Protein AF-A0A1S2PE31-F1 (afdb_monomer_lite)

Organism: NCBI:txid1678012

Secondary structure (DSSP, 8-state):
---B-SSB-SSTT--SEEEEEEETTT--EEEEEBSSTTSBB-HHHHHHHHTTS-EEEEEEPB-STT----PBP---SSPPSSGGG--BPEESSS-EEEETTEEEE-----TTB-B--SS-TTSPPTTS--------------------------S----GGG--------------

Radius of gyration: 18.71 Å; chains: 1; bounding box: 40×63×48 Å

Sequence (176 aa):
MTAHSTTRALFASYNGPLYQIQRASDHSYRDIGVLGAGVYAGAASRVSFRAGTPCTVTKPYDQTAGHNDLPISWGGYWNGPGPGGSDVGADAMPLPVTAAGHQVFGIKVTPPRGYRLDHASGVATSTGARPVGSAGAPAAARGSRRTWRTATRSGRATDPVTAESPTPSMTLRGSA

Foldseek 3Di:
DFDADQWWDPDQQQFDFQFKKAFPPPRDIDTWTAPGGGTTTDPVVVVVVNVPTWIFTAWGFTSDPQGQIWGFAQAFPQFDPDPNSTAGGFTFPPDFDADPNDTTTGTDADPSTDTDDQDGPPDDDPPDPDDDDDDDDPRPDPDDDDDPGDDPDDDDDDHRVDPDDPDDDDDDDDDD

InterPro domains:
  IPR013320 Concanavalin A-like lectin/glucanase domain superfamily [SSF49899] (2-129)
  IPR015289 Alpha-L-arabinofuranosidase B, catalytic [PF09206] (2-129)
  IPR038964 Alpha-L-arabinofuranosidase B [PTHR39447] (2-126)

Structure (mmCIF, N/CA/C/O backbone):
data_AF-A0A1S2PE31-F1
#
_entry.id   AF-A0A1S2PE31-F1
#
loop_
_atom_site.group_PDB
_atom_site.id
_atom_site.type_symbol
_atom_site.label_atom_id
_atom_site.label_alt_id
_atom_site.label_comp_id
_atom_site.label_asym_id
_atom_site.label_entity_id
_atom_site.label_seq_id
_atom_site.pdbx_PDB_ins_code
_atom_site.Cartn_x
_atom_site.Cartn_y
_atom_site.Cartn_z
_atom_site.occupancy
_atom_site.B_iso_or_equiv
_atom_site.auth_seq_id
_atom_site.auth_comp_id
_atom_site.auth_asym_id
_atom_site.auth_atom_id
_atom_site.pdbx_PDB_model_num
ATOM 1 N N . MET A 1 1 ? 12.977 -0.500 -14.178 1.00 73.69 1 MET A N 1
ATOM 2 C CA . MET A 1 1 ? 11.520 -0.513 -14.451 1.00 73.69 1 MET A CA 1
ATOM 3 C C . MET A 1 1 ? 10.831 -0.700 -13.113 1.00 73.69 1 MET A C 1
ATOM 5 O O . MET A 1 1 ? 11.441 -1.307 -12.248 1.00 73.69 1 MET A O 1
ATOM 9 N N . THR A 1 2 ? 9.627 -0.168 -12.925 1.00 87.38 2 THR A N 1
ATOM 10 C CA . THR A 1 2 ? 8.842 -0.405 -11.706 1.00 87.38 2 THR A CA 1
ATOM 11 C C . THR A 1 2 ? 7.362 -0.555 -12.058 1.00 87.38 2 THR A C 1
ATOM 13 O O . THR A 1 2 ? 6.908 0.049 -13.037 1.00 87.38 2 THR A O 1
ATOM 16 N N . ALA A 1 3 ? 6.629 -1.370 -11.301 1.00 90.19 3 ALA A N 1
ATOM 17 C CA . ALA A 1 3 ? 5.213 -1.644 -11.500 1.00 90.19 3 ALA A CA 1
ATOM 18 C C . ALA A 1 3 ? 4.465 -1.662 -10.157 1.00 90.19 3 ALA A C 1
ATOM 20 O O . ALA A 1 3 ? 4.536 -2.631 -9.407 1.00 90.19 3 ALA A O 1
ATOM 21 N N . HIS A 1 4 ? 3.684 -0.614 -9.887 1.00 91.56 4 HIS A N 1
ATOM 22 C CA . HIS A 1 4 ? 2.920 -0.467 -8.645 1.00 91.56 4 HIS A CA 1
ATOM 23 C C . HIS A 1 4 ? 1.418 -0.423 -8.905 1.00 91.56 4 HIS A C 1
ATOM 25 O O . HIS A 1 4 ? 0.944 0.289 -9.790 1.00 91.56 4 HIS A O 1
ATOM 31 N N . SER A 1 5 ? 0.651 -1.140 -8.091 1.00 90.75 5 SER A N 1
ATOM 32 C CA . SER A 1 5 ? -0.809 -1.125 -8.133 1.00 90.75 5 SER A CA 1
ATOM 33 C C . SER A 1 5 ? -1.361 -1.621 -6.805 1.00 90.75 5 SER A C 1
ATOM 35 O O . SER A 1 5 ? -0.849 -2.581 -6.245 1.00 90.75 5 SER A O 1
ATOM 37 N N . THR A 1 6 ? -2.418 -0.978 -6.313 1.00 89.94 6 THR A N 1
ATOM 38 C CA . THR A 1 6 ? -3.138 -1.370 -5.087 1.00 89.94 6 THR A CA 1
ATOM 39 C C . THR A 1 6 ? -4.435 -2.120 -5.380 1.00 89.94 6 THR A C 1
ATOM 41 O O . THR A 1 6 ? -5.076 -2.635 -4.471 1.00 89.94 6 THR A O 1
ATOM 44 N N . THR A 1 7 ? -4.834 -2.210 -6.650 1.00 89.12 7 THR A N 1
ATOM 45 C CA . THR A 1 7 ? -6.139 -2.756 -7.047 1.00 89.12 7 THR A CA 1
ATOM 46 C C . THR A 1 7 ? -6.037 -4.099 -7.758 1.00 89.12 7 THR A C 1
ATOM 48 O O . THR A 1 7 ? -6.934 -4.927 -7.618 1.00 89.12 7 THR A O 1
ATOM 51 N N . ARG A 1 8 ? -4.963 -4.338 -8.513 1.00 90.56 8 ARG A N 1
ATOM 52 C CA . ARG A 1 8 ? -4.745 -5.576 -9.277 1.00 90.56 8 ARG A CA 1
ATOM 53 C C . ARG A 1 8 ? -3.272 -5.880 -9.520 1.00 90.56 8 ARG A C 1
ATOM 55 O O . ARG A 1 8 ? -2.438 -4.970 -9.475 1.00 90.56 8 ARG A O 1
ATOM 62 N N . ALA A 1 9 ? -2.977 -7.120 -9.880 1.00 92.38 9 ALA A N 1
ATOM 63 C CA . ALA A 1 9 ? -1.722 -7.458 -10.533 1.00 92.38 9 ALA A CA 1
ATOM 64 C C . ALA A 1 9 ? -1.590 -6.756 -11.899 1.00 92.38 9 ALA A C 1
ATOM 66 O O . ALA A 1 9 ? -2.566 -6.537 -12.619 1.00 92.38 9 ALA A O 1
ATOM 67 N N . LEU A 1 10 ? -0.359 -6.390 -12.243 1.00 91.25 10 LEU A N 1
ATOM 68 C CA . LEU A 1 10 ? 0.052 -5.826 -13.528 1.00 91.25 10 LEU A CA 1
ATOM 69 C C . LEU A 1 10 ? 0.737 -6.880 -14.414 1.00 91.25 10 LEU A C 1
ATOM 71 O O . LEU A 1 10 ? 0.905 -6.645 -15.607 1.00 91.25 10 LEU A O 1
ATOM 75 N N . PHE A 1 11 ? 1.073 -8.045 -13.849 1.00 91.19 11 PHE A N 1
ATOM 76 C CA . PHE A 1 11 ? 1.587 -9.213 -14.565 1.00 91.19 11 PHE A CA 1
ATOM 77 C C . PHE A 1 11 ? 0.690 -10.426 -14.314 1.00 91.19 11 PHE A C 1
ATOM 79 O O . PHE A 1 11 ? 0.296 -10.679 -13.178 1.00 91.19 11 PHE A O 1
ATOM 86 N N . ALA A 1 12 ? 0.410 -11.209 -15.358 1.00 90.00 12 ALA A N 1
ATOM 87 C CA . ALA A 1 12 ? -0.508 -12.350 -15.286 1.00 90.00 12 ALA A CA 1
ATOM 88 C C . ALA A 1 12 ? -0.067 -13.444 -14.293 1.00 90.00 12 ALA A C 1
ATOM 90 O O . ALA A 1 12 ? -0.904 -14.101 -13.688 1.00 90.00 12 ALA A O 1
ATOM 91 N N . SER A 1 13 ? 1.239 -13.629 -14.094 1.00 92.19 13 SER A N 1
ATOM 92 C CA . SER A 1 13 ? 1.789 -14.613 -13.153 1.00 92.19 13 SER A CA 1
ATOM 93 C C . SER A 1 13 ? 1.981 -14.075 -11.732 1.00 92.19 13 SER A C 1
ATOM 95 O O . SER A 1 13 ? 2.373 -14.828 -10.842 1.00 92.19 13 SER A O 1
ATOM 97 N N . TYR A 1 14 ? 1.730 -12.785 -11.488 1.00 92.50 14 TYR A N 1
ATOM 98 C CA . TYR A 1 14 ? 1.999 -12.184 -10.187 1.00 92.50 14 TYR A CA 1
ATOM 99 C C . TYR A 1 14 ? 0.987 -12.655 -9.143 1.00 92.50 14 TYR A C 1
ATOM 101 O O . TYR A 1 14 ? -0.208 -12.403 -9.281 1.00 92.50 14 TYR A O 1
ATOM 109 N N . ASN A 1 15 ? 1.475 -13.296 -8.081 1.00 93.12 15 ASN A N 1
ATOM 110 C CA . ASN A 1 15 ? 0.664 -13.814 -6.974 1.00 93.12 15 ASN A CA 1
ATOM 111 C C . ASN A 1 15 ? 1.087 -13.234 -5.608 1.00 93.12 15 ASN A C 1
ATOM 113 O O . ASN A 1 15 ? 0.863 -13.838 -4.563 1.00 93.12 15 ASN A O 1
ATOM 117 N N . GLY A 1 16 ? 1.782 -12.094 -5.630 1.00 92.62 16 GLY A N 1
ATOM 118 C CA . GLY A 1 16 ? 2.394 -11.483 -4.454 1.00 92.62 16 GLY A CA 1
ATOM 119 C C . GLY A 1 16 ? 1.540 -10.403 -3.773 1.00 92.62 16 GLY A C 1
ATOM 120 O O . GLY A 1 16 ? 0.390 -10.148 -4.158 1.00 92.62 16 GLY A O 1
ATOM 121 N N . PRO A 1 17 ? 2.108 -9.752 -2.743 1.00 95.50 17 PRO A N 1
ATOM 122 C CA . PRO A 1 17 ? 1.480 -8.641 -2.041 1.00 95.50 17 PRO A CA 1
ATOM 123 C C . PRO A 1 17 ? 1.493 -7.353 -2.875 1.00 95.50 17 PRO A C 1
ATOM 125 O O . PRO A 1 17 ? 2.517 -6.936 -3.390 1.00 95.50 17 PRO A O 1
ATOM 128 N N . LEU A 1 18 ? 0.362 -6.659 -2.959 1.00 93.56 18 LEU A N 1
ATOM 129 C CA . LEU A 1 18 ? 0.239 -5.402 -3.703 1.00 93.56 18 LEU A CA 1
ATOM 130 C C . LEU A 1 18 ? 0.645 -4.183 -2.866 1.00 93.56 18 LEU A C 1
ATOM 132 O O . LEU A 1 18 ? 1.235 -3.230 -3.374 1.00 93.56 18 LEU A O 1
ATOM 136 N N . TYR A 1 19 ? 0.309 -4.194 -1.577 1.00 94.88 19 TYR A N 1
ATOM 137 C CA . TYR A 1 19 ? 0.699 -3.151 -0.630 1.00 94.88 19 TYR A CA 1
ATOM 138 C C . TYR A 1 19 ? 0.613 -3.646 0.814 1.00 94.88 19 TYR A C 1
ATOM 140 O O . TYR A 1 19 ? -0.138 -4.570 1.129 1.00 94.88 19 TYR A O 1
ATOM 148 N N . GLN A 1 20 ? 1.337 -2.973 1.699 1.00 96.06 20 GLN A N 1
ATOM 149 C CA . GLN A 1 20 ? 1.267 -3.154 3.141 1.00 96.06 20 GLN A CA 1
ATOM 150 C C . GLN A 1 20 ? 0.379 -2.093 3.788 1.00 96.06 20 GLN A C 1
ATOM 152 O O . GLN A 1 20 ? 0.393 -0.917 3.404 1.00 96.06 20 GLN A O 1
ATOM 157 N N . ILE A 1 21 ? -0.377 -2.510 4.799 1.00 94.75 21 ILE A N 1
ATOM 158 C CA . ILE A 1 21 ? -1.088 -1.623 5.715 1.00 94.75 21 ILE A CA 1
ATOM 159 C C . ILE A 1 21 ? -0.589 -1.797 7.142 1.00 94.75 21 ILE A C 1
ATOM 161 O O . ILE A 1 21 ? -0.155 -2.879 7.525 1.00 94.75 21 ILE A O 1
ATOM 165 N N . GLN A 1 22 ? -0.728 -0.742 7.934 1.00 95.25 22 GLN A N 1
ATOM 166 C CA . GLN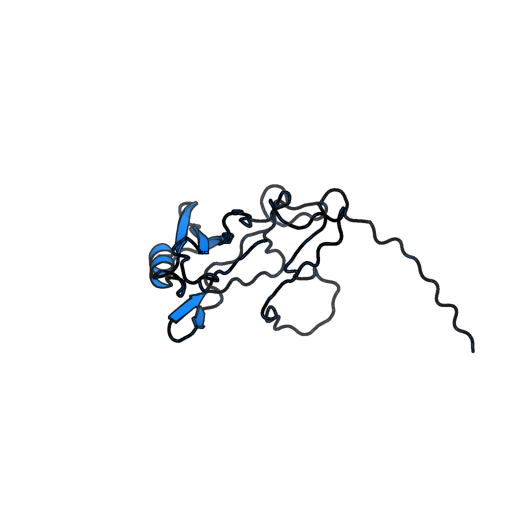 A 1 22 ? -0.538 -0.765 9.375 1.00 95.25 22 GLN A CA 1
ATOM 167 C C . GLN A 1 22 ? -1.835 -0.377 10.075 1.00 95.25 22 GLN A C 1
ATOM 169 O O . GLN A 1 22 ? -2.496 0.586 9.679 1.00 95.25 22 GLN A O 1
ATOM 174 N N . ARG A 1 23 ? -2.206 -1.127 11.107 1.00 95.06 23 ARG A N 1
ATOM 175 C CA . ARG A 1 23 ? -3.373 -0.861 11.946 1.00 95.06 23 ARG A CA 1
ATOM 176 C C . ARG A 1 23 ? -3.018 0.131 13.052 1.00 95.06 23 ARG A C 1
ATOM 178 O O . ARG A 1 23 ? -2.009 -0.031 13.727 1.00 95.06 23 ARG A O 1
ATOM 185 N N . ALA A 1 24 ? -3.854 1.144 13.263 1.00 93.00 24 ALA A N 1
ATOM 186 C CA . ALA A 1 24 ? -3.556 2.216 14.212 1.00 93.00 24 ALA A CA 1
ATOM 187 C C . ALA A 1 24 ? -3.623 1.786 15.688 1.00 93.00 24 ALA A C 1
ATOM 189 O O . ALA A 1 24 ? -2.960 2.389 16.519 1.00 93.00 24 ALA A O 1
ATOM 190 N N . SER A 1 25 ? -4.421 0.769 16.025 1.00 93.88 25 SER A N 1
ATOM 191 C CA . SER A 1 25 ? -4.666 0.388 17.426 1.00 93.88 25 SER A CA 1
ATOM 192 C C . SER A 1 25 ? -3.521 -0.386 18.073 1.00 93.88 25 SER A C 1
ATOM 194 O O . SER A 1 25 ? -3.351 -0.312 19.282 1.00 93.88 25 SER A O 1
ATOM 196 N N . ASP A 1 26 ? -2.789 -1.174 17.291 1.00 93.88 26 ASP A N 1
ATOM 197 C CA . ASP A 1 26 ? -1.763 -2.103 17.783 1.00 93.88 26 ASP A CA 1
ATOM 198 C C . ASP A 1 26 ? -0.471 -2.049 16.954 1.00 93.88 26 ASP A C 1
ATOM 200 O O . ASP A 1 26 ? 0.448 -2.831 17.183 1.00 93.88 26 ASP A O 1
ATOM 204 N N . HIS A 1 27 ? -0.404 -1.141 15.975 1.00 93.94 27 HIS A N 1
ATOM 205 C CA . HIS A 1 27 ? 0.722 -0.972 15.059 1.00 93.94 27 HIS A CA 1
ATOM 206 C C . HIS A 1 27 ? 1.090 -2.226 14.254 1.00 93.94 27 HIS A C 1
ATOM 208 O O . HIS A 1 27 ? 2.155 -2.255 13.630 1.00 93.94 27 HIS A O 1
ATOM 214 N N . SER A 1 28 ? 0.209 -3.230 14.209 1.00 95.38 28 SER A N 1
ATOM 215 C CA . SER A 1 28 ? 0.425 -4.456 13.448 1.00 95.38 28 SER A CA 1
ATOM 216 C C . SER A 1 28 ? 0.379 -4.188 11.946 1.00 95.38 28 SER A C 1
ATOM 218 O O . SER A 1 28 ? -0.392 -3.353 11.457 1.00 95.38 28 SER A O 1
ATOM 220 N N . TYR A 1 29 ? 1.212 -4.917 11.206 1.00 95.12 29 TYR A N 1
ATOM 221 C CA . TYR A 1 29 ? 1.296 -4.829 9.754 1.00 95.12 29 TYR A CA 1
ATOM 222 C C . TYR A 1 29 ? 0.569 -5.990 9.088 1.00 95.12 29 TYR A C 1
ATOM 224 O O . TYR A 1 29 ? 0.543 -7.114 9.594 1.00 95.12 29 TYR A O 1
ATOM 232 N N . ARG A 1 30 ? 0.004 -5.721 7.913 1.00 94.69 30 ARG A N 1
ATOM 233 C CA . ARG A 1 30 ? -0.588 -6.741 7.056 1.00 94.69 30 ARG A CA 1
ATOM 234 C C . ARG A 1 30 ? -0.323 -6.426 5.600 1.00 94.69 30 ARG A C 1
ATOM 236 O O . ARG A 1 30 ? -0.626 -5.329 5.134 1.00 94.69 30 ARG A O 1
ATOM 243 N N . ASP A 1 31 ? 0.135 -7.432 4.875 1.00 95.12 31 ASP A N 1
ATOM 244 C CA . ASP A 1 31 ? 0.246 -7.351 3.429 1.00 95.12 31 ASP A CA 1
ATOM 245 C C . ASP A 1 31 ? -1.079 -7.760 2.781 1.00 95.12 31 ASP A C 1
ATOM 247 O O . ASP A 1 31 ? -1.715 -8.752 3.162 1.00 95.12 31 ASP A O 1
ATOM 251 N N . ILE A 1 32 ? -1.512 -6.965 1.806 1.00 92.69 32 ILE A N 1
ATOM 252 C CA . ILE A 1 32 ? -2.710 -7.214 1.014 1.00 92.69 32 ILE A CA 1
ATOM 253 C C . ILE A 1 32 ? -2.273 -7.629 -0.383 1.00 92.69 32 ILE A C 1
ATOM 255 O O . ILE A 1 32 ? -1.763 -6.818 -1.154 1.00 92.69 32 ILE A O 1
ATOM 259 N N . GLY A 1 33 ? -2.459 -8.908 -0.694 1.00 91.94 33 GLY A N 1
ATOM 260 C CA . GLY A 1 33 ? -2.165 -9.486 -2.001 1.00 91.94 33 GLY A CA 1
ATOM 261 C C . GLY A 1 33 ? -3.381 -9.622 -2.905 1.00 91.94 33 GLY A C 1
ATOM 262 O O . GLY A 1 33 ? -4.505 -9.223 -2.575 1.00 91.94 33 GLY A O 1
ATOM 263 N N . VAL A 1 34 ? -3.121 -10.202 -4.069 1.00 90.75 34 VAL A N 1
ATOM 264 C CA . VAL A 1 34 ? -4.155 -10.638 -5.008 1.00 90.75 34 VAL A CA 1
ATOM 265 C C . VAL A 1 34 ? -4.902 -11.869 -4.491 1.00 90.75 34 VAL A C 1
ATOM 267 O O . VAL A 1 34 ? -4.382 -12.632 -3.680 1.00 90.75 34 VAL A O 1
ATOM 270 N N . LEU A 1 35 ? -6.138 -12.063 -4.956 1.00 87.19 35 LEU A N 1
ATOM 271 C CA . LEU A 1 35 ? -6.945 -13.256 -4.653 1.00 87.19 35 LEU A CA 1
ATOM 272 C C . LEU A 1 35 ? -6.453 -14.520 -5.380 1.00 87.19 35 LEU A C 1
ATOM 274 O O . LEU A 1 35 ? -6.818 -15.630 -5.008 1.00 87.19 35 LEU A O 1
ATOM 278 N N . GLY A 1 36 ? -5.638 -14.337 -6.414 1.00 86.19 36 GLY A N 1
ATOM 279 C CA . GLY A 1 36 ? -4.998 -15.370 -7.215 1.00 86.19 36 GLY A CA 1
ATOM 280 C C . GLY A 1 36 ? -4.034 -14.728 -8.213 1.00 86.19 36 GLY A C 1
ATOM 281 O O . GLY A 1 36 ? -4.010 -13.501 -8.361 1.00 86.19 36 GLY A O 1
ATOM 282 N N . ALA A 1 37 ? -3.249 -15.545 -8.912 1.00 83.69 37 ALA A N 1
ATOM 283 C CA . ALA A 1 37 ? -2.247 -15.039 -9.843 1.00 83.69 37 ALA A CA 1
ATOM 284 C C . ALA A 1 37 ? -2.881 -14.141 -10.922 1.00 83.69 37 ALA A C 1
ATOM 286 O O . ALA A 1 37 ? -3.864 -14.519 -11.558 1.00 83.69 37 ALA A O 1
ATOM 287 N N . GLY A 1 38 ? -2.335 -12.939 -11.104 1.00 77.81 38 GLY A N 1
ATOM 288 C CA . GLY A 1 38 ? -2.729 -12.026 -12.177 1.00 77.81 38 GLY A CA 1
ATOM 289 C C . GLY A 1 38 ? -4.059 -11.298 -11.985 1.00 77.81 38 GLY A C 1
ATOM 290 O O . GLY A 1 38 ? -4.436 -10.519 -12.861 1.00 77.81 38 GLY A O 1
ATOM 291 N N . VAL A 1 39 ? -4.764 -11.503 -10.867 1.00 87.88 39 VAL A N 1
ATOM 292 C CA . VAL A 1 39 ? -6.110 -10.940 -10.666 1.00 87.88 39 VAL A CA 1
ATOM 293 C C . VAL A 1 39 ? -6.134 -9.744 -9.699 1.00 87.88 39 VAL A C 1
ATOM 295 O O . VAL A 1 39 ? -5.155 -9.012 -9.533 1.00 87.88 39 VAL A O 1
ATOM 298 N N . TYR A 1 40 ? -7.301 -9.483 -9.112 1.00 88.25 40 TYR A N 1
ATOM 299 C CA . TYR A 1 40 ? -7.600 -8.332 -8.269 1.00 88.25 40 TYR A CA 1
ATOM 300 C C . TYR A 1 40 ? -7.174 -8.526 -6.812 1.00 88.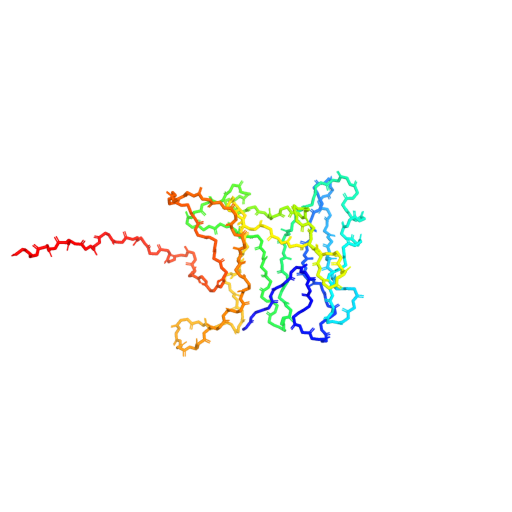25 40 TYR A C 1
ATOM 302 O O . TYR A 1 40 ? -7.048 -9.649 -6.318 1.00 88.25 40 TYR A O 1
ATOM 310 N N . ALA A 1 41 ? -6.973 -7.403 -6.121 1.00 84.12 41 ALA A N 1
ATOM 311 C CA . ALA A 1 41 ? -6.678 -7.356 -4.694 1.00 84.12 41 ALA A CA 1
ATOM 312 C C . ALA A 1 41 ? -7.802 -7.989 -3.858 1.00 84.12 41 ALA A C 1
ATOM 314 O O . ALA A 1 41 ? -8.987 -7.788 -4.130 1.00 84.12 41 ALA A O 1
ATOM 315 N N . GLY A 1 42 ? -7.438 -8.690 -2.785 1.00 79.75 42 GLY A N 1
ATOM 316 C CA . GLY A 1 42 ? -8.412 -9.221 -1.836 1.00 79.75 42 GLY A CA 1
ATOM 317 C C . GLY A 1 42 ? -8.936 -8.163 -0.866 1.00 79.75 42 GLY A C 1
ATOM 318 O O . GLY A 1 42 ? -8.310 -7.898 0.157 1.00 79.75 42 GLY A O 1
ATOM 319 N N . ALA A 1 43 ? -10.118 -7.598 -1.126 1.00 75.81 43 ALA A N 1
ATOM 320 C CA . ALA A 1 43 ? -10.761 -6.649 -0.208 1.00 75.81 43 ALA A CA 1
ATOM 321 C C . ALA A 1 43 ? -11.095 -7.252 1.170 1.00 75.81 43 ALA A C 1
ATOM 323 O O . ALA A 1 43 ? -10.975 -6.565 2.184 1.00 75.81 43 ALA A O 1
ATOM 324 N N . ALA A 1 44 ? -11.474 -8.533 1.227 1.00 79.12 44 ALA A N 1
ATOM 325 C CA . ALA A 1 44 ? -11.918 -9.180 2.462 1.00 79.12 44 ALA A CA 1
ATOM 326 C C . ALA A 1 44 ? -10.813 -9.255 3.530 1.00 79.12 44 ALA A C 1
ATOM 328 O O . ALA A 1 44 ? -11.052 -8.911 4.685 1.00 79.12 44 ALA A O 1
ATOM 329 N N . SER A 1 45 ? -9.584 -9.626 3.149 1.00 77.31 45 SER A N 1
ATOM 330 C CA . SER A 1 45 ? -8.455 -9.724 4.089 1.00 77.31 45 SER A CA 1
ATOM 331 C C . SER A 1 45 ? -8.134 -8.373 4.734 1.00 77.31 45 SER A C 1
ATOM 333 O O . SER A 1 45 ? -7.836 -8.298 5.926 1.00 77.31 45 SER A O 1
ATOM 335 N N . ARG A 1 46 ? -8.275 -7.294 3.961 1.00 78.31 46 ARG A N 1
ATOM 336 C CA . ARG A 1 46 ? -8.123 -5.915 4.419 1.00 78.31 46 ARG A CA 1
ATOM 337 C C . ARG A 1 46 ? -9.220 -5.500 5.398 1.00 78.31 46 ARG A C 1
ATOM 339 O O . ARG A 1 46 ? -8.918 -4.917 6.435 1.00 78.31 46 ARG A O 1
ATOM 346 N N . VAL A 1 47 ? -10.482 -5.767 5.062 1.00 82.06 47 VAL A N 1
ATOM 347 C CA . VAL A 1 47 ? -11.644 -5.381 5.880 1.00 82.06 47 VAL A CA 1
ATOM 348 C C . VAL A 1 47 ? -11.636 -6.124 7.216 1.00 82.06 47 VAL A C 1
ATOM 350 O O . VAL A 1 47 ? -11.777 -5.484 8.258 1.00 82.06 47 VAL A O 1
ATOM 353 N N . SER A 1 48 ? -11.366 -7.433 7.210 1.00 83.81 48 SER A N 1
ATOM 354 C CA . SER A 1 48 ? -11.243 -8.232 8.436 1.00 83.81 48 SER A CA 1
ATOM 355 C C . SER A 1 48 ? -10.089 -7.755 9.312 1.00 83.81 48 SER A C 1
ATOM 357 O O . SER A 1 48 ? -10.234 -7.644 10.526 1.00 83.81 48 SER A O 1
ATOM 359 N N . PHE A 1 49 ? -8.949 -7.404 8.707 1.00 85.44 49 PHE A N 1
ATOM 360 C CA . PHE A 1 49 ? -7.824 -6.845 9.451 1.00 85.44 49 PHE A CA 1
ATOM 361 C C . PHE A 1 49 ? -8.126 -5.451 10.010 1.00 85.44 49 PHE A C 1
ATOM 363 O O . PHE A 1 49 ? -7.537 -5.062 11.009 1.00 85.44 49 PHE A O 1
ATOM 370 N N . ARG A 1 50 ? -9.037 -4.681 9.421 1.00 84.12 50 ARG A N 1
ATOM 371 C CA . ARG A 1 50 ? -9.362 -3.353 9.939 1.00 84.12 50 ARG A CA 1
ATOM 372 C C . ARG A 1 50 ? -10.147 -3.409 11.252 1.00 84.12 50 ARG A C 1
ATOM 374 O O . ARG A 1 50 ? -9.918 -2.552 12.086 1.00 84.12 50 ARG A O 1
ATOM 381 N N . ALA A 1 51 ? -11.076 -4.355 11.426 1.00 82.06 51 ALA A N 1
ATOM 382 C CA . ALA A 1 51 ? -11.855 -4.580 12.660 1.00 82.06 51 ALA A CA 1
ATOM 383 C C . ALA A 1 51 ? -12.258 -3.304 13.457 1.00 82.06 51 ALA A C 1
ATOM 385 O O . ALA A 1 51 ? -12.175 -3.272 14.679 1.00 82.06 51 ALA A O 1
ATOM 386 N N . GLY A 1 52 ? -12.672 -2.230 12.768 1.00 81.38 52 GLY A N 1
ATOM 387 C CA . GLY A 1 52 ? -13.117 -0.973 13.395 1.00 81.38 52 GLY A CA 1
ATOM 388 C C . GLY A 1 52 ? -12.035 0.073 13.705 1.00 81.38 52 GLY A C 1
ATOM 389 O O . GLY A 1 52 ? -12.377 1.184 14.097 1.00 81.38 52 GLY A O 1
ATOM 390 N N . THR A 1 53 ? -10.756 -0.206 13.468 1.00 89.19 53 THR A N 1
ATOM 391 C CA . THR A 1 53 ? -9.649 0.741 13.688 1.00 89.19 53 THR A CA 1
ATOM 392 C C . THR A 1 53 ? -9.087 1.273 12.366 1.00 89.19 53 THR A C 1
ATOM 394 O O . THR A 1 53 ? -9.095 0.562 11.363 1.00 89.19 53 THR A O 1
ATOM 397 N N . PRO A 1 54 ? -8.643 2.538 12.273 1.00 90.56 54 PRO A N 1
ATOM 398 C CA . PRO A 1 54 ? -8.029 3.055 11.054 1.00 90.56 54 PRO A CA 1
ATOM 399 C C . PRO A 1 54 ? -6.808 2.233 10.624 1.00 90.56 54 PRO A C 1
ATOM 401 O O . PRO A 1 54 ? -6.029 1.757 11.451 1.00 90.56 54 PRO A O 1
ATOM 404 N N . CYS A 1 55 ? -6.623 2.100 9.312 1.00 93.19 55 CYS A N 1
ATOM 405 C CA . CYS A 1 55 ? -5.405 1.533 8.750 1.00 93.19 55 CYS A CA 1
ATOM 406 C C . CYS A 1 55 ? -4.759 2.543 7.806 1.00 93.19 55 CYS A C 1
ATOM 408 O O . CYS A 1 55 ? -5.449 3.248 7.069 1.00 93.19 55 CYS A O 1
ATOM 410 N N . THR A 1 56 ? -3.436 2.543 7.783 1.00 94.19 56 THR A N 1
ATOM 411 C CA . THR A 1 56 ? -2.622 3.389 6.910 1.00 94.19 56 THR A CA 1
ATOM 412 C C . THR A 1 56 ? -1.904 2.503 5.909 1.00 94.19 56 THR A C 1
ATOM 414 O O . THR A 1 56 ? -1.353 1.477 6.294 1.00 94.19 56 THR A O 1
ATOM 417 N N . VAL A 1 57 ? -1.892 2.867 4.629 1.00 94.50 57 VAL A N 1
ATOM 418 C CA . VAL A 1 57 ? -1.028 2.212 3.638 1.00 94.50 57 VAL A CA 1
ATOM 419 C C . VAL A 1 57 ? 0.400 2.688 3.869 1.00 94.50 57 VAL A C 1
ATOM 421 O O . VAL A 1 57 ? 0.677 3.882 3.756 1.00 94.50 57 VAL A O 1
ATOM 424 N N . THR A 1 58 ? 1.306 1.773 4.189 1.00 95.81 58 THR A N 1
ATOM 425 C CA . THR A 1 58 ? 2.696 2.106 4.540 1.00 95.81 58 THR A CA 1
ATOM 426 C C . THR A 1 58 ? 3.662 1.879 3.391 1.00 95.81 58 THR A C 1
ATOM 428 O O . THR A 1 58 ? 4.689 2.552 3.322 1.00 95.81 58 THR A O 1
ATOM 431 N N . LYS A 1 59 ? 3.336 0.953 2.483 1.00 95.62 59 LYS A N 1
ATOM 432 C CA . LYS A 1 59 ? 4.235 0.575 1.394 1.00 95.62 59 LYS A CA 1
ATOM 433 C C . LYS A 1 59 ? 3.488 -0.057 0.218 1.00 95.62 59 LYS A C 1
ATOM 435 O O . LYS A 1 59 ? 3.063 -1.204 0.332 1.00 95.62 59 LYS A O 1
ATOM 440 N N . PRO A 1 60 ? 3.290 0.648 -0.906 1.00 95.31 60 PRO A N 1
ATOM 441 C CA . PRO A 1 60 ? 2.980 0.011 -2.181 1.00 95.31 60 PRO A CA 1
ATOM 442 C C . PRO A 1 60 ? 4.179 -0.800 -2.686 1.00 95.31 60 PRO A C 1
ATOM 444 O O . PRO A 1 60 ? 5.292 -0.277 -2.753 1.00 95.31 60 PRO A O 1
ATOM 447 N N . TYR A 1 61 ? 3.945 -2.058 -3.050 1.00 96.44 61 TYR A N 1
ATOM 448 C CA . TYR A 1 61 ? 4.992 -2.964 -3.522 1.00 96.44 61 TYR A CA 1
ATOM 449 C C . TYR A 1 61 ? 5.240 -2.809 -5.027 1.00 96.44 61 TYR A C 1
ATOM 451 O O . TYR A 1 61 ? 4.326 -2.479 -5.794 1.00 96.44 61 TYR A O 1
ATOM 459 N N . ASP A 1 62 ? 6.484 -3.011 -5.453 1.00 95.12 62 ASP A N 1
ATOM 460 C CA . ASP A 1 62 ? 6.862 -3.198 -6.854 1.00 95.12 62 ASP A CA 1
ATOM 461 C C . ASP A 1 62 ? 6.653 -4.665 -7.244 1.00 95.12 62 ASP A C 1
ATOM 463 O O . ASP A 1 62 ? 7.187 -5.584 -6.624 1.00 95.12 62 ASP A O 1
ATOM 467 N N . GLN A 1 63 ? 5.860 -4.893 -8.286 1.00 94.12 63 GLN A N 1
ATOM 468 C CA . GLN A 1 63 ? 5.571 -6.231 -8.795 1.00 94.12 63 GLN A CA 1
ATOM 469 C C . GLN A 1 63 ? 6.675 -6.774 -9.710 1.00 94.12 63 GLN A C 1
ATOM 471 O O . GLN A 1 63 ? 6.606 -7.931 -10.127 1.00 94.12 63 GLN A O 1
ATOM 476 N N . THR A 1 64 ? 7.665 -5.952 -10.068 1.00 91.56 64 THR A N 1
ATOM 477 C CA . THR A 1 64 ? 8.839 -6.411 -10.814 1.00 91.56 64 THR A CA 1
ATOM 478 C C . THR A 1 64 ? 9.846 -7.106 -9.897 1.00 91.56 64 THR A C 1
ATOM 480 O O . THR A 1 64 ? 9.852 -6.908 -8.686 1.00 91.56 64 THR A O 1
ATOM 483 N N . ALA A 1 65 ? 10.781 -7.856 -10.487 1.00 89.62 65 ALA A N 1
ATOM 484 C CA . ALA A 1 65 ? 11.922 -8.420 -9.760 1.00 89.62 65 ALA A CA 1
ATOM 485 C C . ALA A 1 65 ? 12.873 -7.353 -9.172 1.00 89.62 65 ALA A C 1
ATOM 487 O O . ALA A 1 65 ? 13.785 -7.690 -8.424 1.00 89.62 65 ALA A O 1
ATOM 488 N N . GLY A 1 66 ? 12.699 -6.074 -9.530 1.00 87.88 66 GLY A N 1
ATOM 489 C CA . GLY A 1 66 ? 13.509 -4.972 -9.018 1.00 87.88 66 GLY A CA 1
ATOM 490 C C . GLY A 1 66 ? 13.166 -4.558 -7.588 1.00 87.88 66 GLY A C 1
ATOM 491 O O . GLY A 1 66 ? 13.990 -3.890 -6.971 1.00 87.88 66 GLY A O 1
ATOM 492 N N . HIS A 1 67 ? 11.991 -4.944 -7.070 1.00 91.12 67 HIS A N 1
ATOM 493 C CA . HIS A 1 67 ? 11.543 -4.651 -5.702 1.00 91.12 67 HIS A CA 1
ATOM 494 C C . HIS A 1 67 ? 11.730 -3.178 -5.289 1.00 91.12 67 HIS A C 1
ATOM 496 O O . HIS A 1 67 ? 12.114 -2.869 -4.161 1.00 91.12 67 HIS A O 1
ATOM 502 N N . ASN A 1 68 ? 11.445 -2.250 -6.209 1.00 92.56 68 ASN A N 1
ATOM 503 C CA . ASN A 1 68 ? 11.508 -0.807 -5.973 1.00 92.56 68 ASN A CA 1
ATOM 504 C C . ASN A 1 68 ? 10.296 -0.300 -5.174 1.00 92.56 68 ASN A C 1
ATOM 506 O O . ASN A 1 68 ? 9.607 0.623 -5.607 1.00 92.56 68 ASN A O 1
ATOM 510 N N . ASP A 1 69 ? 10.005 -0.932 -4.040 1.00 94.75 69 ASP A N 1
ATOM 511 C CA . ASP A 1 69 ? 8.855 -0.623 -3.192 1.00 94.75 69 ASP A CA 1
ATOM 512 C C . ASP A 1 69 ? 8.869 0.834 -2.730 1.00 94.75 69 ASP A C 1
ATOM 514 O O . ASP A 1 69 ? 9.924 1.416 -2.479 1.00 94.75 69 ASP A O 1
ATOM 518 N N . LEU A 1 70 ? 7.687 1.423 -2.564 1.00 94.12 70 LEU A N 1
ATOM 519 C CA . LEU A 1 70 ? 7.553 2.834 -2.214 1.00 94.12 70 LEU A CA 1
ATOM 520 C C . LEU A 1 70 ? 7.200 2.983 -0.726 1.00 94.12 70 LEU A C 1
ATOM 522 O O . LEU A 1 70 ? 6.019 2.970 -0.381 1.00 94.12 70 LEU A O 1
ATOM 526 N N . PRO A 1 71 ? 8.164 3.129 0.198 1.00 94.81 71 PRO A N 1
ATOM 527 C CA . PRO A 1 71 ? 7.834 3.482 1.574 1.00 94.81 71 PRO A CA 1
ATOM 528 C C . PRO A 1 71 ? 7.240 4.895 1.642 1.00 94.81 71 PRO A C 1
ATOM 530 O O . PRO A 1 71 ? 7.342 5.682 0.694 1.00 94.81 71 PRO A O 1
ATOM 533 N N . ILE A 1 72 ? 6.627 5.227 2.782 1.00 94.38 72 ILE A N 1
ATOM 534 C CA . ILE A 1 72 ? 6.272 6.615 3.101 1.00 94.38 72 ILE A CA 1
ATOM 535 C C . ILE A 1 72 ? 7.522 7.478 2.922 1.00 94.38 72 ILE A C 1
ATOM 537 O O . ILE A 1 72 ? 8.600 7.141 3.414 1.00 94.38 72 ILE A O 1
ATOM 541 N N . SER A 1 73 ? 7.368 8.569 2.176 1.00 90.75 73 SER A N 1
ATOM 542 C CA . SER A 1 73 ? 8.461 9.492 1.893 1.00 90.75 73 SER A CA 1
ATOM 543 C C . SER A 1 73 ? 9.014 10.035 3.207 1.00 90.75 73 SER A C 1
ATOM 545 O O . SER A 1 73 ? 8.267 10.554 4.034 1.00 90.75 73 SER A O 1
ATOM 547 N N . TRP A 1 74 ? 10.328 9.938 3.397 1.00 87.00 74 TRP A N 1
ATOM 548 C CA . TRP A 1 74 ? 10.991 10.394 4.621 1.00 87.00 74 TRP A CA 1
ATOM 549 C C . TRP A 1 74 ? 11.044 11.924 4.753 1.00 87.00 74 TRP A C 1
ATOM 551 O O . TRP A 1 74 ? 11.525 12.427 5.760 1.00 87.00 74 TRP A O 1
ATOM 561 N N . GLY A 1 75 ? 10.507 12.657 3.775 1.00 75.50 75 GLY A N 1
ATOM 562 C CA . GLY A 1 75 ? 10.654 14.105 3.668 1.00 75.50 75 GLY A CA 1
ATOM 563 C C . GLY A 1 75 ? 11.840 14.466 2.783 1.00 75.50 75 GLY A C 1
ATOM 564 O O . GLY A 1 75 ? 12.433 13.603 2.137 1.00 75.50 75 GLY A O 1
ATOM 565 N N . GLY A 1 76 ? 12.154 15.748 2.684 1.00 75.56 76 GLY A N 1
ATOM 566 C CA . GLY A 1 76 ? 13.300 16.258 1.936 1.00 75.56 76 GLY A CA 1
ATOM 567 C C . GLY A 1 76 ? 13.541 17.707 2.326 1.00 75.56 76 GLY A C 1
ATOM 568 O O . GLY A 1 76 ? 13.329 18.079 3.473 1.00 75.56 76 GLY A O 1
ATOM 569 N N . TYR A 1 77 ? 13.903 18.555 1.363 1.00 79.44 77 TYR A N 1
ATOM 570 C CA . TYR A 1 77 ? 13.963 20.004 1.596 1.00 79.44 77 TYR A CA 1
ATOM 571 C C . TYR A 1 77 ? 12.651 20.562 2.185 1.00 79.44 77 TYR A C 1
ATOM 573 O O . TYR A 1 77 ? 12.659 21.451 3.033 1.00 79.44 77 TYR A O 1
ATOM 581 N N . TRP A 1 78 ? 11.517 19.998 1.760 1.00 79.56 78 TRP A N 1
ATOM 582 C CA . TRP A 1 78 ? 10.216 20.251 2.362 1.00 79.56 78 TRP A CA 1
ATOM 583 C C . TRP A 1 78 ? 9.882 19.152 3.366 1.00 79.56 78 TRP A C 1
ATOM 585 O O . TRP A 1 78 ? 9.891 17.968 3.024 1.00 79.56 78 TRP A O 1
ATOM 595 N N . ASN A 1 79 ? 9.550 19.568 4.585 1.00 86.12 79 ASN A N 1
ATOM 596 C CA . ASN A 1 79 ? 9.130 18.665 5.646 1.00 86.12 79 ASN A CA 1
ATOM 597 C C . ASN A 1 79 ? 7.629 18.389 5.547 1.00 86.12 79 ASN A C 1
ATOM 599 O O . ASN A 1 79 ? 6.810 19.314 5.502 1.00 86.12 79 ASN A O 1
ATOM 603 N N . GLY A 1 80 ? 7.278 17.110 5.545 1.00 88.75 80 GLY A N 1
ATOM 604 C CA . GLY A 1 80 ? 5.929 16.650 5.812 1.00 88.75 80 GLY A CA 1
ATOM 605 C C . GLY A 1 80 ? 5.607 16.680 7.316 1.00 88.75 80 GLY A C 1
ATOM 606 O O . GLY A 1 80 ? 6.468 16.957 8.153 1.00 88.75 80 GLY A O 1
ATOM 607 N N . PRO A 1 81 ? 4.341 16.426 7.683 1.00 92.38 81 PRO A N 1
ATOM 608 C CA . PRO A 1 81 ? 3.869 16.497 9.065 1.00 92.38 81 PRO A CA 1
ATOM 609 C C . PRO A 1 81 ? 4.119 15.214 9.875 1.00 92.38 81 PRO A C 1
ATOM 611 O O . PRO A 1 81 ? 3.686 15.123 11.022 1.00 92.38 81 PRO A O 1
ATOM 614 N N . GLY A 1 82 ? 4.730 14.195 9.277 1.00 90.88 82 GLY A N 1
ATOM 615 C CA . GLY A 1 82 ? 5.086 12.946 9.934 1.00 90.88 82 GLY A CA 1
ATOM 616 C C . GLY A 1 82 ? 6.362 13.056 10.781 1.00 90.88 82 GLY A C 1
ATOM 617 O O . GLY A 1 82 ? 7.052 14.082 10.779 1.00 90.88 82 GLY A O 1
ATOM 618 N N . PRO A 1 83 ? 6.707 11.986 11.519 1.00 88.25 83 PRO A N 1
ATOM 619 C CA . PRO A 1 83 ? 7.916 11.938 12.336 1.00 88.25 83 PRO A CA 1
ATOM 620 C C . PRO A 1 83 ? 9.171 12.256 11.518 1.00 88.25 83 PRO A C 1
ATOM 622 O O . PRO A 1 83 ? 9.334 11.750 10.407 1.00 88.25 83 PRO A O 1
ATOM 625 N N . GLY A 1 84 ? 10.050 13.100 12.059 1.00 88.88 84 GLY A N 1
ATOM 626 C CA . GLY A 1 84 ? 11.304 13.471 11.395 1.00 88.88 84 GLY A CA 1
ATOM 627 C C . GLY A 1 84 ? 11.139 14.267 10.095 1.00 88.88 84 GLY A C 1
ATOM 628 O O . GLY A 1 84 ? 12.083 14.325 9.319 1.00 88.88 84 GLY A O 1
ATOM 629 N N . GLY A 1 85 ? 9.964 14.859 9.842 1.00 90.12 85 GLY A N 1
ATOM 630 C CA . GLY A 1 85 ? 9.681 15.587 8.600 1.00 90.12 85 GLY A CA 1
ATOM 631 C C . GLY A 1 85 ? 9.187 14.698 7.456 1.00 90.12 85 GLY A C 1
ATOM 632 O O . GLY A 1 85 ? 9.106 15.161 6.319 1.00 90.12 85 GLY A O 1
ATOM 633 N N . SER A 1 86 ? 8.837 13.440 7.740 1.00 91.56 86 SER A N 1
ATOM 634 C CA . SER A 1 86 ? 8.245 12.533 6.755 1.00 91.56 86 SER A CA 1
ATOM 635 C C . SER A 1 86 ? 6.871 12.992 6.271 1.00 91.56 86 SER A C 1
ATOM 637 O O . SER A 1 86 ? 6.143 13.713 6.954 1.00 91.56 86 SER A O 1
ATOM 639 N N . ASP A 1 87 ? 6.484 12.547 5.079 1.00 92.94 87 ASP A N 1
ATOM 640 C CA . ASP A 1 87 ? 5.082 12.588 4.674 1.00 92.94 87 ASP A CA 1
ATOM 641 C C . ASP A 1 87 ? 4.259 11.616 5.539 1.00 92.94 87 ASP A C 1
ATOM 643 O O . ASP A 1 87 ? 4.784 10.846 6.342 1.00 92.94 87 ASP A O 1
ATOM 647 N N . VAL A 1 88 ? 2.938 11.620 5.374 1.00 93.31 88 VAL A N 1
ATOM 648 C CA . VAL A 1 88 ? 2.065 10.635 6.035 1.00 93.31 88 VAL A CA 1
ATOM 649 C C . VAL A 1 88 ? 1.537 9.611 5.038 1.00 93.31 88 VAL A C 1
ATOM 651 O O . VAL A 1 88 ? 1.298 9.917 3.872 1.00 93.31 88 VAL A O 1
ATOM 654 N N . GLY A 1 89 ? 1.303 8.379 5.484 1.00 92.38 89 GLY A N 1
ATOM 655 C CA . GLY A 1 89 ? 0.662 7.374 4.639 1.00 92.38 89 GLY A CA 1
ATOM 656 C C . GLY A 1 89 ? -0.795 7.730 4.311 1.00 92.38 89 GLY A C 1
ATOM 657 O O . GLY A 1 89 ? -1.484 8.443 5.048 1.00 92.38 89 GLY A O 1
ATOM 658 N N . ALA A 1 90 ? -1.279 7.234 3.177 1.00 92.19 90 ALA A N 1
ATOM 659 C CA . ALA A 1 90 ? -2.678 7.321 2.791 1.00 92.19 90 ALA A CA 1
ATOM 660 C C . ALA A 1 90 ? -3.559 6.436 3.677 1.00 92.19 90 ALA A C 1
ATOM 662 O O . ALA A 1 90 ? -3.177 5.328 4.056 1.00 92.19 90 ALA A O 1
ATOM 663 N N . ASP A 1 91 ? -4.770 6.920 3.956 1.00 89.62 91 ASP A N 1
ATOM 664 C CA . ASP A 1 91 ? -5.809 6.112 4.589 1.00 89.62 91 ASP A CA 1
ATOM 665 C C . ASP A 1 91 ? -6.128 4.909 3.694 1.00 89.62 91 ASP A C 1
ATOM 667 O O . ASP A 1 91 ? -6.186 5.003 2.462 1.00 89.62 91 ASP A O 1
ATOM 671 N N . ALA A 1 92 ? -6.309 3.763 4.332 1.00 83.19 92 ALA A N 1
ATOM 672 C CA . ALA A 1 92 ? -6.613 2.514 3.685 1.00 83.19 92 ALA A CA 1
ATOM 673 C C . ALA A 1 92 ? -8.064 2.381 3.175 1.00 83.19 92 ALA A C 1
ATOM 675 O O . ALA A 1 92 ? -8.323 1.545 2.315 1.00 83.19 92 ALA A O 1
ATOM 676 N N . MET A 1 93 ? -9.023 3.149 3.680 1.00 71.44 93 MET A N 1
ATOM 677 C CA . MET A 1 93 ? -10.448 2.969 3.370 1.00 71.44 93 MET A CA 1
ATOM 678 C C . MET A 1 93 ? -11.154 4.005 2.489 1.00 71.44 93 MET A C 1
ATOM 680 O O . MET A 1 93 ? -12.334 3.790 2.208 1.00 71.44 93 MET A O 1
ATOM 684 N N . PRO A 1 94 ? -10.555 5.108 2.012 1.00 60.38 94 PRO A N 1
ATOM 685 C CA . PRO A 1 94 ? -11.370 6.226 1.555 1.00 60.38 94 PRO A CA 1
ATOM 686 C C . PRO A 1 94 ? -12.053 6.000 0.198 1.00 60.38 94 PRO A C 1
ATOM 688 O O . PRO A 1 94 ? -12.855 6.842 -0.191 1.00 60.38 94 PRO A O 1
ATOM 691 N N . LEU A 1 95 ? -11.748 4.924 -0.543 1.00 63.97 95 LEU A N 1
ATOM 692 C CA . LEU A 1 95 ? -12.250 4.715 -1.908 1.00 63.97 95 LEU A CA 1
ATOM 693 C C . LEU A 1 95 ? -12.443 3.222 -2.242 1.00 63.97 95 LEU A C 1
ATOM 695 O O . LEU A 1 95 ? -11.571 2.634 -2.892 1.00 63.97 95 LEU A O 1
ATOM 699 N N . PRO A 1 96 ? -13.556 2.582 -1.830 1.00 71.56 96 PRO A N 1
ATOM 700 C CA . PRO A 1 96 ? -13.962 1.331 -2.454 1.00 71.56 96 PRO A CA 1
ATOM 701 C C . PRO A 1 96 ? -14.239 1.593 -3.940 1.00 71.56 96 PRO A C 1
ATOM 703 O O . PRO A 1 96 ? -15.001 2.489 -4.300 1.00 71.56 96 PRO A O 1
ATOM 706 N N . VAL A 1 97 ? -13.587 0.825 -4.803 1.00 76.75 97 VAL A N 1
ATOM 707 C CA . VAL A 1 97 ? -13.772 0.849 -6.254 1.00 76.75 97 VAL A CA 1
ATOM 708 C C . VAL A 1 97 ? -14.156 -0.557 -6.682 1.00 76.75 97 VAL A C 1
ATOM 710 O O . VAL A 1 97 ? -1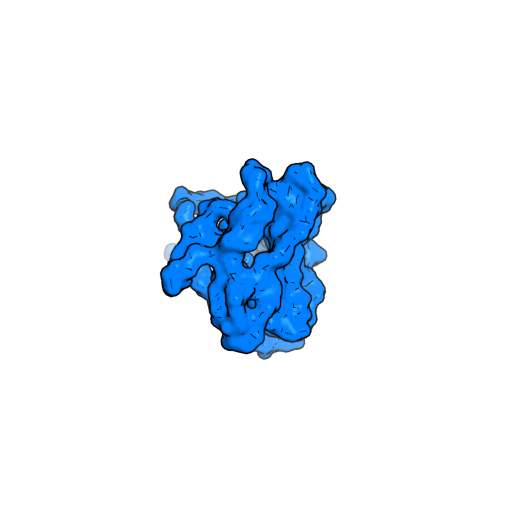3.629 -1.533 -6.154 1.00 76.75 97 VAL A O 1
ATOM 713 N N . THR A 1 98 ? -15.052 -0.676 -7.653 1.00 81.31 98 THR A N 1
ATOM 714 C CA . THR A 1 98 ? -15.346 -1.967 -8.276 1.00 81.31 98 THR A CA 1
ATOM 715 C C . THR A 1 98 ? -14.528 -2.096 -9.551 1.00 81.31 98 THR A C 1
ATOM 717 O O . THR A 1 98 ? -14.631 -1.256 -10.444 1.00 81.31 98 THR A O 1
ATOM 720 N N . ALA A 1 99 ? -13.717 -3.146 -9.649 1.00 77.62 99 ALA A N 1
ATOM 721 C CA . ALA A 1 99 ? -12.945 -3.467 -10.841 1.00 77.62 99 ALA A CA 1
ATOM 722 C C . ALA A 1 99 ? -13.337 -4.867 -11.328 1.00 77.62 99 ALA A C 1
ATOM 724 O O . ALA A 1 99 ? -13.129 -5.845 -10.620 1.00 77.62 99 ALA A O 1
ATOM 725 N N . ALA A 1 100 ? -13.960 -4.943 -12.510 1.00 80.75 100 ALA A N 1
ATOM 726 C CA . ALA A 1 100 ? -14.508 -6.180 -13.086 1.00 80.75 100 ALA A CA 1
ATOM 727 C C . ALA A 1 100 ? -15.334 -7.029 -12.091 1.00 80.75 100 ALA A C 1
ATOM 729 O O . ALA A 1 100 ? -15.173 -8.240 -12.010 1.00 80.75 100 ALA A O 1
ATOM 730 N N . GLY A 1 101 ? -16.192 -6.385 -11.292 1.00 81.56 101 GLY A N 1
ATOM 731 C CA . GLY A 1 101 ? -17.038 -7.060 -10.297 1.00 81.56 101 GLY A CA 1
ATOM 732 C C . GLY A 1 101 ? -16.365 -7.347 -8.949 1.00 81.56 101 GLY A C 1
ATOM 733 O O . GLY A 1 101 ? -17.056 -7.690 -7.995 1.00 81.56 101 GLY A O 1
ATOM 734 N N . HIS A 1 102 ? -15.053 -7.136 -8.819 1.00 81.00 102 HIS A N 1
ATOM 735 C CA . HIS A 1 102 ? -14.341 -7.279 -7.550 1.00 81.00 102 HIS A CA 1
ATOM 736 C C . HIS A 1 102 ? -14.273 -5.947 -6.806 1.00 81.00 102 HIS A C 1
ATOM 738 O O . HIS A 1 102 ? -13.855 -4.929 -7.366 1.00 81.00 102 HIS A O 1
ATOM 744 N N . GLN A 1 103 ? -14.638 -5.956 -5.523 1.00 83.75 103 GLN A N 1
ATOM 745 C CA . GLN A 1 103 ? -14.348 -4.829 -4.645 1.00 83.75 103 GLN A CA 1
ATOM 746 C C . GLN A 1 103 ? -12.836 -4.746 -4.439 1.00 83.75 103 GLN A C 1
ATOM 748 O O . GLN A 1 103 ? -12.197 -5.695 -3.990 1.00 83.75 103 GLN A O 1
ATOM 753 N N . VAL A 1 104 ? -12.274 -3.591 -4.761 1.00 85.00 104 VAL A N 1
ATOM 754 C CA . VAL A 1 104 ? -10.867 -3.249 -4.578 1.00 85.00 104 VAL A CA 1
ATOM 755 C C . VAL A 1 104 ? -10.781 -1.855 -3.976 1.00 85.00 104 VAL A C 1
ATOM 757 O O . VAL A 1 104 ? -11.776 -1.143 -3.845 1.00 85.00 104 VAL A O 1
ATOM 760 N N . PHE A 1 105 ? -9.583 -1.442 -3.592 1.00 84.25 105 PHE A N 1
ATOM 761 C CA . PHE A 1 105 ? -9.388 -0.155 -2.949 1.00 84.25 105 PHE A CA 1
ATOM 762 C C . PHE A 1 105 ? -8.168 0.534 -3.544 1.00 84.25 105 PHE A C 1
ATOM 764 O O . PHE A 1 105 ? -7.053 0.022 -3.452 1.00 84.25 105 PHE A O 1
ATOM 771 N N . GLY A 1 106 ? -8.388 1.703 -4.137 1.00 84.19 106 GLY A N 1
ATOM 772 C CA . GLY A 1 106 ? -7.293 2.570 -4.557 1.00 84.19 106 GLY A CA 1
ATOM 773 C C . GLY A 1 106 ? -6.649 3.285 -3.369 1.00 84.19 106 GLY A C 1
ATOM 774 O O . GLY A 1 106 ? -7.131 3.223 -2.237 1.00 84.19 106 GLY A O 1
ATOM 775 N N . ILE A 1 107 ? -5.575 4.023 -3.648 1.00 85.38 107 ILE A N 1
ATOM 776 C CA . ILE A 1 107 ? -4.978 4.959 -2.692 1.00 85.38 107 ILE A CA 1
ATOM 777 C C . ILE A 1 107 ? -5.203 6.391 -3.163 1.00 85.38 107 ILE A C 1
ATOM 779 O O . ILE A 1 107 ? -4.970 6.722 -4.325 1.00 85.38 107 ILE A O 1
ATOM 783 N N . LYS A 1 108 ? -5.661 7.251 -2.252 1.00 85.50 108 LYS A N 1
ATOM 784 C CA . LYS A 1 108 ? -5.760 8.688 -2.503 1.00 85.50 108 LYS A CA 1
ATOM 785 C C . LYS A 1 108 ? -4.500 9.363 -1.981 1.00 85.50 108 LYS A C 1
ATOM 787 O O . LYS A 1 108 ? -4.335 9.530 -0.775 1.00 85.50 108 LYS A O 1
ATOM 792 N N . VAL A 1 109 ? -3.631 9.760 -2.902 1.00 85.00 109 VAL A N 1
ATOM 793 C CA . VAL A 1 109 ? -2.402 10.488 -2.587 1.00 85.00 109 VAL A CA 1
ATOM 794 C C . VAL A 1 109 ? -2.643 11.961 -2.877 1.00 85.00 109 VAL A C 1
ATOM 796 O O . VAL A 1 109 ? -2.633 12.401 -4.020 1.00 85.00 109 VAL A O 1
ATOM 799 N N . THR A 1 110 ? -2.932 12.710 -1.823 1.00 83.38 110 THR A N 1
ATOM 800 C CA . THR A 1 110 ? -2.980 14.172 -1.842 1.00 83.38 110 THR A CA 1
ATOM 801 C C . THR A 1 110 ? -2.155 14.674 -0.671 1.00 83.38 110 THR A C 1
ATOM 803 O O . THR A 1 110 ? -2.205 14.028 0.383 1.00 83.38 110 THR A O 1
ATOM 806 N N . PRO A 1 111 ? -1.461 15.817 -0.793 1.00 80.69 111 PRO A N 1
ATOM 807 C CA . PRO A 1 111 ? -0.723 16.405 0.316 1.00 80.69 111 PRO A CA 1
ATOM 808 C C . PRO A 1 111 ? -1.547 16.391 1.610 1.00 80.69 111 PRO A C 1
ATOM 810 O O . PRO A 1 111 ? -2.748 16.688 1.572 1.00 80.69 111 PRO A O 1
ATOM 813 N N . PRO A 1 112 ? -0.954 16.026 2.755 1.00 89.06 112 PRO A N 1
ATOM 814 C CA . PRO A 1 112 ? 0.455 15.662 2.996 1.00 89.06 11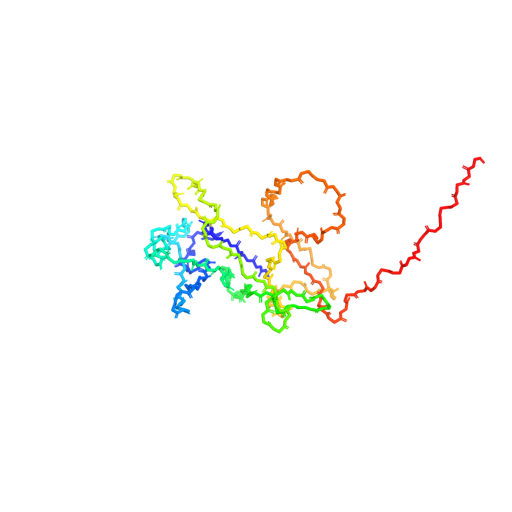2 PRO A CA 1
ATOM 815 C C . PRO A 1 112 ? 0.853 14.185 2.737 1.00 89.06 112 PRO A C 1
ATOM 817 O O . PRO A 1 112 ? 1.771 13.680 3.375 1.00 89.06 112 PRO A O 1
ATOM 820 N N . ARG A 1 113 ? 0.145 13.439 1.878 1.00 90.75 113 ARG A N 1
ATOM 82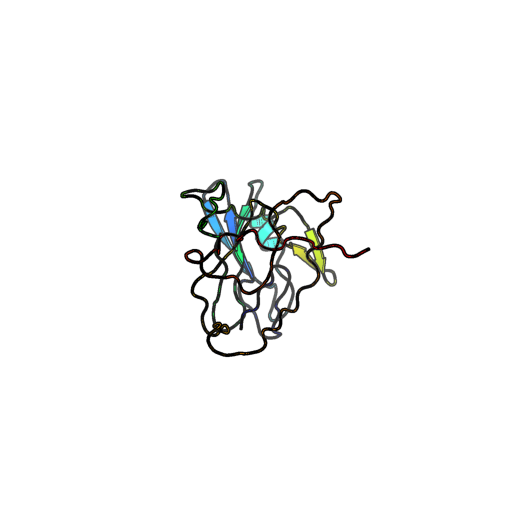1 C CA . ARG A 1 113 ? 0.448 12.018 1.637 1.00 90.75 113 ARG A CA 1
ATOM 822 C C . ARG A 1 113 ? 1.486 11.856 0.539 1.00 90.75 113 ARG A C 1
ATOM 824 O O . ARG A 1 113 ? 1.305 12.433 -0.533 1.00 90.75 113 ARG A O 1
ATOM 831 N N . GLY A 1 114 ? 2.489 11.014 0.770 1.00 90.44 114 GLY A N 1
ATOM 832 C CA . GLY A 1 114 ? 3.574 10.800 -0.182 1.00 90.44 114 GLY A CA 1
ATOM 833 C C . GLY A 1 114 ? 4.334 9.498 0.049 1.00 90.44 114 GLY A C 1
ATOM 834 O O . GLY A 1 114 ? 4.497 9.040 1.180 1.00 90.44 114 GLY A O 1
ATOM 835 N N . TYR A 1 115 ? 4.795 8.907 -1.052 1.00 91.88 115 TYR A N 1
ATOM 836 C CA . TYR A 1 115 ? 5.599 7.689 -1.071 1.00 91.88 115 TYR A CA 1
ATOM 837 C C . TYR A 1 115 ? 6.766 7.875 -2.029 1.00 91.88 115 TYR A C 1
ATOM 839 O O . TYR A 1 115 ? 6.577 8.424 -3.120 1.00 91.88 115 TYR A O 1
ATOM 847 N N . ARG A 1 116 ? 7.962 7.445 -1.630 1.00 90.44 116 ARG A N 1
ATOM 848 C CA . ARG A 1 116 ? 9.179 7.695 -2.404 1.00 90.44 116 ARG A CA 1
ATOM 849 C C . ARG A 1 116 ? 10.264 6.676 -2.077 1.00 90.44 116 ARG A C 1
ATOM 851 O O . ARG A 1 116 ? 10.460 6.337 -0.916 1.00 90.44 116 ARG A O 1
ATOM 858 N N . LEU A 1 117 ? 10.977 6.241 -3.111 1.00 89.06 117 LEU A N 1
ATOM 859 C CA . LEU A 1 117 ? 12.221 5.489 -3.008 1.00 89.06 117 LEU A CA 1
ATOM 860 C C . LEU A 1 117 ? 13.297 6.247 -3.785 1.00 89.06 117 LEU A C 1
ATOM 862 O O . LEU A 1 117 ? 13.145 6.456 -4.988 1.00 89.06 117 LEU A O 1
ATOM 866 N N . ASP A 1 118 ? 14.363 6.645 -3.100 1.00 83.75 118 ASP A N 1
ATOM 867 C CA . ASP A 1 118 ? 15.408 7.495 -3.690 1.00 83.75 118 ASP A CA 1
ATOM 868 C C . ASP A 1 118 ? 16.425 6.675 -4.480 1.00 83.75 118 ASP A C 1
ATOM 870 O O . ASP A 1 118 ? 16.816 7.030 -5.587 1.00 83.75 118 ASP A O 1
ATOM 874 N N . HIS A 1 119 ? 16.783 5.505 -3.959 1.00 83.88 119 HIS A N 1
ATOM 875 C CA . HIS A 1 119 ? 17.768 4.623 -4.573 1.00 83.88 119 HIS A CA 1
ATOM 876 C C . HIS A 1 119 ? 17.088 3.439 -5.265 1.00 83.88 119 HIS A C 1
ATOM 878 O O . HIS A 1 119 ? 17.207 2.293 -4.837 1.00 83.88 119 HIS A O 1
ATOM 884 N N . ALA A 1 120 ? 16.346 3.729 -6.336 1.00 82.25 120 ALA A N 1
ATOM 885 C CA . ALA A 1 120 ? 15.673 2.707 -7.133 1.00 82.25 120 ALA A CA 1
ATOM 886 C C . ALA A 1 120 ? 16.648 1.970 -8.075 1.00 82.25 120 ALA A C 1
ATOM 888 O O . ALA A 1 120 ? 17.401 2.585 -8.833 1.00 82.25 120 ALA A O 1
ATOM 889 N N . SER A 1 121 ? 16.591 0.640 -8.080 1.00 83.00 121 SER A N 1
ATOM 890 C CA . SER A 1 121 ? 17.406 -0.234 -8.924 1.00 83.00 121 SER A CA 1
ATOM 891 C C . SER A 1 121 ? 16.815 -0.406 -10.327 1.00 83.00 121 SER A C 1
ATOM 893 O O . SER A 1 121 ? 15.602 -0.538 -10.518 1.00 83.00 121 SER A O 1
ATOM 895 N N . GLY A 1 122 ? 17.679 -0.414 -11.348 1.00 73.25 122 GLY A N 1
ATOM 896 C CA . GLY A 1 122 ? 17.285 -0.678 -12.738 1.00 73.25 122 GLY A CA 1
ATOM 897 C C . GLY A 1 122 ? 16.325 0.358 -13.344 1.00 73.25 122 GLY A C 1
ATOM 898 O O . GLY A 1 122 ? 15.687 0.094 -14.370 1.00 73.25 122 GLY A O 1
ATOM 899 N N . VAL A 1 123 ? 16.174 1.526 -12.714 1.00 68.62 123 VAL A N 1
ATOM 900 C CA . VAL A 1 123 ? 15.465 2.696 -13.254 1.00 68.62 123 VAL A CA 1
ATOM 901 C C . VAL A 1 123 ? 16.470 3.566 -14.013 1.00 68.62 123 VAL A C 1
ATOM 903 O O . VAL A 1 123 ? 17.643 3.624 -13.661 1.00 68.62 123 VAL A O 1
ATOM 906 N N . ALA A 1 124 ? 16.037 4.205 -15.102 1.00 64.12 124 ALA A N 1
ATOM 907 C CA . ALA A 1 124 ? 16.913 5.068 -15.886 1.00 64.12 124 ALA A CA 1
ATOM 908 C C . ALA A 1 124 ? 17.448 6.235 -15.033 1.00 64.12 124 ALA A C 1
ATOM 910 O O . ALA A 1 124 ? 16.674 7.051 -14.525 1.00 64.12 124 ALA A O 1
ATOM 911 N N . THR A 1 125 ? 18.771 6.315 -14.899 1.00 56.72 125 THR A N 1
ATOM 912 C CA . THR A 1 125 ? 19.492 7.456 -14.329 1.00 56.72 125 THR A CA 1
ATOM 913 C C . THR A 1 125 ? 19.714 8.507 -15.422 1.00 56.72 125 THR A C 1
ATOM 915 O O . THR A 1 125 ? 19.841 8.178 -16.600 1.00 56.72 125 THR A O 1
ATOM 918 N N . SER A 1 126 ? 19.734 9.796 -15.071 1.00 47.97 126 SER A N 1
ATOM 919 C CA . SER A 1 126 ? 19.841 10.912 -16.036 1.00 47.97 126 SER A CA 1
ATOM 920 C C . SER A 1 126 ? 21.152 10.971 -16.827 1.00 47.97 126 SER A C 1
ATOM 922 O O . SER A 1 126 ? 21.301 11.851 -17.664 1.00 47.97 126 SER A O 1
ATOM 924 N N . THR A 1 127 ? 22.091 10.056 -16.601 1.00 50.09 127 THR A N 1
ATOM 925 C CA . THR A 1 127 ? 23.366 9.974 -17.323 1.00 50.09 127 THR A CA 1
ATOM 926 C C . THR A 1 127 ? 23.284 9.222 -18.655 1.00 50.09 127 THR A C 1
ATOM 928 O O . THR A 1 127 ? 24.272 9.163 -19.378 1.00 50.09 127 THR A O 1
ATOM 931 N N . GLY A 1 128 ? 22.114 8.704 -19.037 1.00 38.31 128 GLY A N 1
ATOM 932 C CA . GLY A 1 128 ? 21.875 8.181 -20.381 1.00 38.31 128 GLY A CA 1
ATOM 933 C C . GLY A 1 128 ? 20.416 8.356 -20.770 1.00 38.31 128 GLY A C 1
ATOM 934 O O . GLY A 1 128 ? 19.526 7.944 -20.028 1.00 38.31 128 GLY A O 1
ATOM 935 N N . ALA A 1 129 ? 20.157 8.974 -21.923 1.00 39.16 129 ALA A N 1
ATOM 936 C CA . ALA A 1 129 ? 18.818 9.161 -22.472 1.00 39.16 129 ALA A CA 1
ATOM 937 C C . ALA A 1 129 ? 18.157 7.801 -22.769 1.00 39.16 129 ALA A C 1
ATOM 939 O O . ALA A 1 129 ? 18.206 7.288 -23.883 1.00 39.16 129 ALA A O 1
ATOM 940 N N . ARG A 1 130 ? 17.549 7.186 -21.752 1.00 45.47 130 ARG A N 1
ATOM 941 C CA . ARG A 1 130 ? 16.666 6.026 -21.896 1.00 45.47 130 ARG A CA 1
ATOM 942 C C . ARG A 1 130 ? 15.232 6.549 -21.794 1.00 45.47 130 ARG A C 1
ATOM 944 O O . ARG A 1 130 ? 14.909 7.161 -20.774 1.00 45.47 130 ARG A O 1
ATOM 951 N N . PRO A 1 131 ? 14.374 6.354 -22.810 1.00 39.19 131 PRO A N 1
ATOM 952 C CA . PRO A 1 131 ? 12.986 6.791 -22.728 1.00 39.19 131 PRO A CA 1
ATOM 953 C C . PRO A 1 131 ? 12.304 6.136 -21.518 1.00 39.19 131 PRO A C 1
ATOM 955 O O . PRO A 1 131 ? 12.337 4.916 -21.360 1.00 39.19 131 PRO A O 1
ATOM 958 N N . VAL A 1 132 ? 11.712 6.954 -20.641 1.00 48.47 132 VAL A N 1
ATOM 959 C CA . VAL A 1 132 ? 10.930 6.486 -19.491 1.00 48.47 132 VAL A CA 1
ATOM 960 C C . VAL A 1 132 ? 9.448 6.603 -19.848 1.00 48.47 132 VAL A C 1
ATOM 962 O O . VAL A 1 132 ? 8.935 7.697 -20.065 1.00 48.47 132 VAL A O 1
ATOM 965 N N . GLY A 1 133 ? 8.764 5.468 -19.973 1.00 43.44 133 GLY A N 1
ATOM 966 C CA . GLY A 1 133 ? 7.315 5.426 -20.154 1.00 43.44 133 GLY A CA 1
ATOM 967 C C . GLY A 1 133 ? 6.625 5.263 -18.803 1.00 43.44 133 GLY A C 1
ATOM 968 O O . GLY A 1 133 ? 6.947 4.336 -18.064 1.00 43.44 133 GLY A O 1
ATOM 969 N N . SER A 1 134 ? 5.670 6.132 -18.476 1.00 49.00 134 SER A N 1
ATOM 970 C CA . SER A 1 134 ? 4.754 5.938 -17.347 1.00 49.00 134 SER A CA 1
ATOM 971 C C . SER A 1 134 ? 3.335 5.761 -17.876 1.00 49.00 134 SER A C 1
ATOM 973 O O . SER A 1 134 ? 2.731 6.715 -18.360 1.00 49.00 134 SER A O 1
ATOM 975 N N . ALA A 1 135 ? 2.797 4.548 -17.780 1.00 43.44 135 ALA A N 1
ATOM 976 C CA . ALA A 1 135 ? 1.385 4.284 -18.026 1.00 43.44 135 ALA A CA 1
ATOM 977 C C . ALA A 1 135 ? 0.616 4.476 -16.710 1.00 43.44 135 ALA A C 1
ATOM 979 O O . ALA A 1 135 ? 0.597 3.591 -15.858 1.00 43.44 135 ALA A O 1
ATOM 980 N N . GLY A 1 136 ? 0.018 5.651 -16.521 1.00 33.81 136 GLY A N 1
ATOM 981 C CA . GLY A 1 136 ? -0.890 5.934 -15.412 1.00 33.81 136 GLY A CA 1
ATOM 982 C C . GLY A 1 136 ? -2.263 6.310 -15.953 1.00 33.81 136 GLY A C 1
ATOM 983 O O . GLY A 1 136 ? -2.362 7.192 -16.802 1.00 33.81 136 GLY A O 1
ATOM 984 N N . ALA A 1 137 ? -3.331 5.680 -15.454 1.00 32.75 137 ALA A N 1
ATOM 985 C CA . ALA A 1 137 ? -4.646 6.313 -15.530 1.00 32.75 137 ALA A CA 1
ATOM 986 C C . ALA A 1 137 ? -4.550 7.667 -14.796 1.00 32.75 137 ALA A C 1
ATOM 988 O O . ALA A 1 137 ? -3.867 7.727 -13.765 1.00 32.75 137 ALA A O 1
ATOM 989 N N . PRO A 1 138 ? -5.170 8.752 -15.294 1.00 29.72 138 PRO A N 1
ATOM 990 C CA . PRO A 1 138 ? -5.088 10.044 -14.629 1.00 29.72 138 PRO A CA 1
ATOM 991 C C . PRO A 1 138 ? -5.539 9.884 -13.176 1.00 29.72 138 PRO A C 1
ATOM 993 O O . PRO A 1 138 ? -6.619 9.354 -12.910 1.00 29.72 138 PRO A O 1
ATOM 996 N N . ALA A 1 139 ? -4.707 10.327 -12.230 1.00 36.50 139 ALA A N 1
ATOM 997 C CA . ALA A 1 139 ? -5.135 10.470 -10.849 1.00 36.50 139 ALA A CA 1
ATOM 998 C C . ALA A 1 139 ? -6.354 11.401 -10.865 1.00 36.50 139 ALA A C 1
ATOM 1000 O O . ALA A 1 139 ? -6.229 12.576 -11.209 1.00 36.50 139 ALA A O 1
ATOM 1001 N N . ALA A 1 140 ? -7.544 10.867 -10.584 1.00 32.00 140 ALA A N 1
ATOM 1002 C CA . ALA A 1 140 ? -8.784 11.628 -10.636 1.00 32.00 140 ALA A CA 1
ATOM 1003 C C . ALA A 1 140 ? -8.793 12.676 -9.508 1.00 32.00 140 ALA A C 1
ATOM 1005 O O . ALA A 1 140 ? -9.304 12.449 -8.411 1.00 32.00 140 ALA A O 1
ATOM 1006 N N . ALA A 1 141 ? -8.191 13.835 -9.767 1.00 30.98 141 ALA A N 1
ATOM 1007 C CA . ALA A 1 141 ? -8.223 14.990 -8.891 1.00 30.98 141 ALA A CA 1
ATOM 1008 C C . ALA A 1 141 ? -9.565 15.708 -9.081 1.00 30.98 141 ALA A C 1
ATOM 1010 O O . ALA A 1 141 ? -9.737 16.534 -9.975 1.00 30.98 141 ALA A O 1
ATOM 1011 N N . ARG A 1 142 ? -10.554 15.388 -8.243 1.00 32.81 142 ARG A N 1
ATOM 1012 C CA . ARG A 1 142 ? -11.784 16.184 -8.156 1.00 32.81 142 ARG A CA 1
ATOM 1013 C C . ARG A 1 142 ? -11.500 17.411 -7.282 1.00 32.81 142 ARG A C 1
ATOM 1015 O O . ARG A 1 142 ? -11.463 17.289 -6.062 1.00 32.81 142 ARG A O 1
ATOM 1022 N N . GLY A 1 143 ? -11.280 18.577 -7.895 1.00 28.33 143 GLY A N 1
ATOM 1023 C CA . GLY A 1 143 ? -11.124 19.840 -7.162 1.00 28.33 143 GLY A CA 1
ATOM 1024 C C . GLY A 1 143 ? -10.679 21.028 -8.018 1.00 28.33 143 GLY A C 1
ATOM 1025 O O . GLY A 1 143 ? -9.513 21.150 -8.371 1.00 28.33 143 GLY A O 1
ATOM 1026 N N . SER A 1 144 ? -11.620 21.924 -8.315 1.00 36.41 144 SER A N 1
ATOM 1027 C CA . SER A 1 144 ? -11.400 23.239 -8.926 1.00 36.41 144 SER A CA 1
ATOM 1028 C C . SER A 1 144 ? -10.833 24.225 -7.893 1.00 36.41 144 SER A C 1
ATOM 1030 O O . SER A 1 144 ? -11.500 24.492 -6.895 1.00 36.41 144 SER A O 1
ATOM 1032 N N . ARG A 1 145 ? -9.614 24.739 -8.138 1.00 29.33 145 ARG A N 1
ATOM 1033 C CA . ARG A 1 145 ? -9.126 26.128 -7.919 1.00 29.33 145 ARG A CA 1
ATOM 1034 C C . ARG A 1 145 ? -7.590 26.148 -7.913 1.00 29.33 145 ARG A C 1
ATOM 1036 O O . ARG A 1 145 ? -6.952 25.554 -7.049 1.00 29.33 145 ARG A O 1
ATOM 1043 N N . ARG A 1 146 ? -7.001 26.864 -8.881 1.00 36.19 146 ARG A N 1
ATOM 1044 C CA . ARG A 1 146 ? -5.558 27.148 -8.966 1.00 36.19 146 ARG A CA 1
ATOM 1045 C C . ARG A 1 146 ? -5.131 27.989 -7.762 1.00 36.19 146 ARG A C 1
ATOM 1047 O O . ARG A 1 146 ? -5.329 29.195 -7.740 1.00 36.19 146 ARG A O 1
ATOM 1054 N N . THR A 1 147 ? -4.533 27.343 -6.774 1.00 25.97 147 THR A N 1
ATOM 1055 C CA . THR A 1 147 ? -3.555 27.958 -5.871 1.00 25.97 147 THR A CA 1
ATOM 1056 C C . THR A 1 147 ? -2.322 27.072 -5.939 1.00 25.97 147 THR A C 1
ATOM 1058 O O . THR A 1 147 ? -2.472 25.857 -6.048 1.00 25.97 147 THR A O 1
ATOM 1061 N N . TRP A 1 148 ? -1.130 27.668 -5.966 1.00 24.78 148 TRP A N 1
ATOM 1062 C CA . TRP A 1 148 ? 0.157 26.972 -6.006 1.00 24.78 148 TRP A CA 1
ATOM 1063 C C . TRP A 1 148 ? 0.263 25.970 -4.844 1.00 24.78 148 TRP A C 1
ATOM 1065 O O . TRP A 1 148 ? 0.690 26.313 -3.747 1.00 24.78 148 TRP A O 1
ATOM 1075 N N . ARG A 1 149 ? -0.199 24.736 -5.055 1.00 31.42 149 ARG A N 1
ATOM 1076 C CA . ARG A 1 149 ? -0.169 23.648 -4.078 1.00 31.42 149 ARG A CA 1
ATOM 1077 C C . ARG A 1 149 ? 0.403 22.423 -4.774 1.00 31.42 149 ARG A C 1
ATOM 1079 O O . ARG A 1 149 ? -0.138 21.986 -5.785 1.00 31.42 149 ARG A O 1
ATOM 1086 N N . THR A 1 150 ? 1.544 21.978 -4.249 1.00 40.34 150 THR A N 1
ATOM 1087 C CA . THR A 1 150 ? 2.190 20.665 -4.407 1.00 40.34 150 THR A CA 1
ATOM 1088 C C . THR A 1 150 ? 1.571 19.753 -5.472 1.00 40.34 150 THR A C 1
ATOM 1090 O O . THR A 1 150 ? 0.504 19.166 -5.287 1.00 40.34 150 THR A O 1
ATOM 1093 N N . ALA A 1 151 ? 2.270 19.615 -6.602 1.00 41.31 151 ALA A N 1
ATOM 1094 C CA . ALA A 1 151 ? 1.864 18.724 -7.680 1.00 41.31 151 ALA A CA 1
ATOM 1095 C C . ALA A 1 151 ? 1.839 17.267 -7.192 1.00 41.31 151 ALA A C 1
ATOM 1097 O O . ALA A 1 151 ? 2.834 16.753 -6.686 1.00 41.31 151 ALA A O 1
ATOM 1098 N N . THR A 1 152 ? 0.711 16.578 -7.383 1.00 52.78 152 THR A N 1
ATOM 1099 C CA . THR A 1 152 ? 0.683 15.114 -7.280 1.00 52.78 152 THR A CA 1
ATOM 1100 C C . THR A 1 152 ? 1.362 14.560 -8.528 1.00 52.78 152 THR A C 1
ATOM 1102 O O . THR A 1 152 ? 0.820 14.670 -9.627 1.00 52.78 152 THR A O 1
ATOM 1105 N N . ARG A 1 153 ? 2.568 14.012 -8.375 1.00 57.03 153 ARG A N 1
ATOM 1106 C CA . ARG A 1 153 ? 3.351 13.426 -9.470 1.00 57.03 153 ARG A CA 1
ATOM 1107 C C . ARG A 1 153 ? 3.459 11.919 -9.275 1.00 57.03 153 ARG A C 1
ATOM 1109 O O . ARG A 1 153 ? 3.692 11.451 -8.168 1.00 57.03 153 ARG A O 1
ATOM 1116 N N . SER A 1 154 ? 3.329 11.173 -10.366 1.00 57.09 154 SER A N 1
ATOM 1117 C CA . SER A 1 154 ? 3.712 9.763 -10.441 1.00 57.09 154 SER A CA 1
ATOM 1118 C C . SER A 1 154 ? 4.820 9.632 -11.484 1.00 57.09 154 SER A C 1
ATOM 1120 O O . SER A 1 154 ? 4.687 10.167 -12.585 1.00 57.09 154 SER A O 1
ATOM 1122 N N . GLY A 1 155 ? 5.935 8.996 -11.123 1.00 65.25 155 GLY A N 1
ATOM 1123 C CA . GLY A 1 155 ? 7.107 8.831 -11.988 1.00 65.25 155 GLY A CA 1
ATOM 1124 C C . GLY A 1 155 ? 8.408 9.312 -11.344 1.00 65.25 155 GLY A C 1
ATOM 1125 O O . GLY A 1 155 ? 8.442 9.658 -10.166 1.00 65.25 155 GLY A O 1
ATOM 1126 N N . ARG A 1 156 ? 9.488 9.321 -12.132 1.00 65.69 156 ARG A N 1
ATOM 1127 C CA . ARG A 1 156 ? 10.839 9.702 -11.688 1.00 65.69 156 ARG A CA 1
ATOM 1128 C C . ARG A 1 156 ? 10.856 11.098 -11.052 1.00 65.69 156 ARG A C 1
ATOM 1130 O O . ARG A 1 156 ? 10.338 12.040 -11.649 1.00 65.69 156 ARG A O 1
ATOM 1137 N N . ALA A 1 157 ? 11.516 11.236 -9.905 1.00 60.84 157 ALA A N 1
ATOM 1138 C CA . ALA A 1 157 ? 11.813 12.509 -9.249 1.00 60.84 157 ALA A CA 1
ATOM 1139 C C . ALA A 1 157 ? 13.336 12.707 -9.124 1.00 60.84 157 ALA A C 1
ATOM 1141 O O . ALA A 1 157 ? 14.097 11.760 -9.315 1.00 60.84 157 ALA A O 1
ATOM 1142 N N . THR A 1 158 ? 13.770 13.944 -8.887 1.00 58.75 158 THR A N 1
ATOM 1143 C CA . THR A 1 158 ? 15.165 14.285 -8.571 1.00 58.75 158 THR A CA 1
ATOM 1144 C C . THR A 1 158 ? 15.478 13.946 -7.117 1.00 58.75 158 THR A C 1
ATOM 1146 O O . THR A 1 158 ? 14.589 14.013 -6.265 1.00 58.75 158 THR A O 1
ATOM 1149 N N . ASP A 1 159 ? 16.737 13.616 -6.833 1.00 51.03 159 ASP A N 1
ATOM 1150 C CA . ASP A 1 159 ? 17.195 13.338 -5.474 1.00 51.03 159 ASP A CA 1
ATOM 1151 C C . ASP A 1 159 ? 17.054 14.581 -4.575 1.00 51.03 159 ASP A C 1
ATOM 1153 O O . ASP A 1 159 ? 17.237 15.715 -5.033 1.00 51.03 159 ASP A O 1
ATOM 1157 N N . PRO A 1 160 ? 16.753 14.404 -3.277 1.00 48.41 160 PRO A N 1
ATOM 1158 C CA . PRO A 1 160 ? 16.322 15.493 -2.398 1.00 48.41 160 PRO A CA 1
ATOM 1159 C C . PRO A 1 160 ? 17.417 16.527 -2.096 1.00 48.41 160 PRO A C 1
ATOM 1161 O O . PRO A 1 160 ? 17.103 17.614 -1.620 1.00 48.41 160 PRO A O 1
ATOM 1164 N N . VAL A 1 161 ? 18.683 16.224 -2.404 1.00 38.38 161 VAL A N 1
ATOM 1165 C CA . VAL 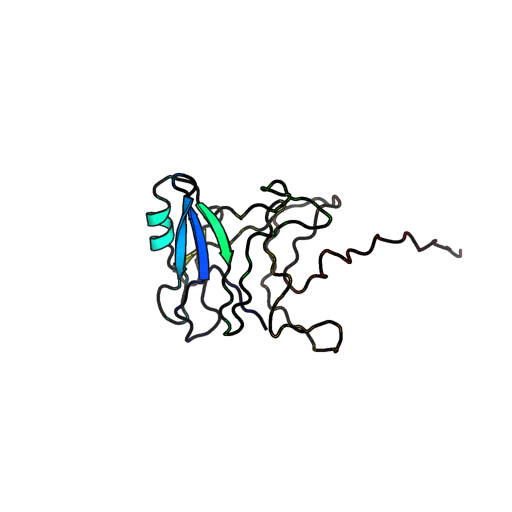A 1 161 ? 19.827 17.137 -2.228 1.00 38.38 161 VAL A CA 1
ATOM 1166 C C . VAL A 1 161 ? 19.884 18.217 -3.323 1.00 38.38 161 VAL A C 1
ATOM 1168 O O . VAL A 1 161 ? 20.530 19.242 -3.138 1.00 38.38 161 VAL A O 1
ATOM 1171 N N . THR A 1 162 ? 19.192 18.032 -4.454 1.00 39.59 162 THR A N 1
ATOM 1172 C CA . THR A 1 162 ? 19.320 18.892 -5.651 1.00 39.59 162 THR A CA 1
ATOM 1173 C C . THR A 1 162 ? 18.009 19.541 -6.088 1.00 39.59 162 THR A C 1
ATOM 1175 O O . THR A 1 162 ? 17.823 19.812 -7.270 1.00 39.59 162 THR A O 1
ATOM 1178 N N . ALA A 1 163 ? 17.077 19.817 -5.169 1.00 41.44 163 ALA A N 1
ATOM 1179 C CA . ALA A 1 163 ? 15.937 20.669 -5.506 1.00 41.44 163 ALA A CA 1
ATOM 1180 C C . ALA A 1 163 ? 16.456 22.066 -5.899 1.00 41.44 163 ALA A C 1
ATOM 1182 O O . ALA A 1 163 ? 16.736 22.893 -5.035 1.00 41.44 163 ALA A O 1
ATOM 1183 N N . GLU A 1 164 ? 16.643 22.297 -7.202 1.00 31.52 164 GLU A N 1
ATOM 1184 C CA . GLU A 1 164 ? 17.058 23.583 -7.750 1.00 31.52 164 GLU A CA 1
ATOM 1185 C C . GLU A 1 164 ? 16.069 24.652 -7.286 1.00 31.52 164 GLU A C 1
ATOM 1187 O O . GLU A 1 164 ? 14.866 24.589 -7.557 1.00 31.52 164 GLU A O 1
ATOM 1192 N N . SER A 1 165 ? 16.591 25.639 -6.561 1.00 29.78 165 SER A N 1
ATOM 1193 C CA . SER A 1 165 ? 15.917 26.910 -6.337 1.00 29.78 165 SER A CA 1
ATOM 1194 C C . SER A 1 165 ? 15.432 27.443 -7.690 1.00 29.78 165 SER A C 1
ATOM 1196 O O . SER A 1 165 ? 16.252 27.537 -8.606 1.00 29.78 165 SER A O 1
ATOM 1198 N N . PRO A 1 166 ? 14.152 27.820 -7.865 1.00 34.16 166 PRO A N 1
ATOM 1199 C CA . PRO A 1 166 ? 13.737 28.482 -9.090 1.00 34.16 166 PRO A CA 1
ATOM 1200 C C . PRO A 1 166 ? 14.438 29.842 -9.155 1.00 34.16 166 PRO A C 1
ATOM 1202 O O . PRO A 1 166 ? 14.078 30.781 -8.445 1.00 34.16 166 PRO A O 1
ATOM 1205 N N . THR A 1 167 ? 15.466 29.945 -9.991 1.00 27.69 167 THR A N 1
ATOM 1206 C CA . THR A 1 167 ? 16.045 31.219 -10.409 1.00 27.69 167 THR A CA 1
ATOM 1207 C C . THR A 1 167 ? 14.948 32.033 -11.108 1.00 27.69 167 THR A C 1
ATOM 1209 O O . THR A 1 167 ? 14.360 31.564 -12.086 1.00 27.69 167 THR A O 1
ATOM 1212 N N . PRO A 1 168 ? 14.609 33.247 -10.637 1.00 36.41 168 PRO A N 1
ATOM 1213 C CA . PRO A 1 168 ? 13.656 34.092 -11.338 1.00 36.41 168 PRO A CA 1
ATOM 1214 C C . PRO A 1 168 ? 14.356 34.675 -12.566 1.00 36.41 168 PRO A C 1
ATOM 1216 O O . PRO A 1 168 ? 15.216 35.545 -12.453 1.00 36.41 168 PRO A O 1
ATOM 1219 N N . SER A 1 169 ? 14.038 34.183 -13.760 1.00 31.05 169 SER A N 1
ATOM 1220 C CA . SER A 1 169 ? 14.558 34.757 -15.004 1.00 31.05 169 SER A CA 1
ATOM 1221 C C . SER A 1 169 ? 13.585 34.543 -16.159 1.00 31.05 169 SER A C 1
ATOM 1223 O O . SER A 1 169 ? 13.646 33.528 -16.837 1.00 31.05 169 SER A O 1
ATOM 1225 N N . MET A 1 170 ? 12.706 35.522 -16.405 1.00 27.20 170 MET A N 1
ATOM 1226 C CA . MET A 1 170 ? 12.545 36.086 -17.753 1.00 27.20 170 MET A CA 1
ATOM 1227 C C . MET A 1 170 ? 11.731 37.385 -17.723 1.00 27.20 170 MET A C 1
ATOM 1229 O O . MET A 1 170 ? 10.532 37.403 -17.457 1.00 27.20 170 MET A O 1
ATOM 1233 N N . THR A 1 171 ? 12.425 38.480 -18.019 1.00 33.03 171 THR A N 1
ATOM 1234 C CA . THR A 1 171 ? 11.888 39.796 -18.365 1.00 33.03 171 THR A CA 1
ATOM 1235 C C . THR A 1 171 ? 11.083 39.699 -19.665 1.00 33.03 171 THR A C 1
ATOM 1237 O O . THR A 1 171 ? 11.616 39.286 -20.693 1.00 33.03 171 THR A O 1
ATOM 1240 N N . LEU A 1 172 ? 9.816 40.116 -19.646 1.00 29.89 172 LEU A N 1
ATOM 1241 C CA . LEU A 1 172 ? 9.034 40.365 -20.860 1.00 29.89 172 LEU A CA 1
ATOM 1242 C C . LEU A 1 172 ? 9.506 41.684 -21.494 1.00 29.89 172 LEU A C 1
ATOM 1244 O O . LEU A 1 172 ? 9.224 42.757 -20.967 1.00 29.89 172 LEU A O 1
ATOM 1248 N N . ARG A 1 173 ? 10.206 41.620 -22.634 1.00 32.47 173 ARG A N 1
ATOM 1249 C CA . ARG A 1 173 ? 10.210 42.726 -23.605 1.00 32.47 173 ARG A CA 1
ATOM 1250 C C . ARG A 1 173 ? 9.001 42.527 -24.515 1.00 32.47 173 ARG A C 1
ATOM 1252 O O . ARG A 1 173 ? 8.989 41.599 -25.316 1.00 32.47 173 ARG A O 1
ATOM 1259 N N . GLY A 1 174 ? 7.988 43.371 -24.357 1.00 29.61 174 GLY A N 1
ATOM 1260 C CA . GLY A 1 174 ? 6.943 43.552 -25.360 1.00 29.61 174 GLY A CA 1
ATOM 1261 C C . GLY A 1 174 ? 7.406 44.595 -26.372 1.00 29.61 174 GLY A C 1
ATOM 1262 O O . GLY A 1 174 ? 7.762 45.703 -25.978 1.00 29.61 174 GLY A O 1
ATOM 1263 N N . SER A 1 175 ? 7.422 44.233 -27.651 1.00 38.00 175 SER A N 1
ATOM 1264 C CA . SER A 1 175 ? 7.400 45.197 -28.751 1.00 38.00 175 SER A CA 1
ATOM 1265 C C . SER A 1 175 ? 5.940 45.466 -29.104 1.00 38.00 175 SER A C 1
ATOM 1267 O O . SER A 1 175 ? 5.182 44.517 -29.314 1.00 38.00 175 SER A O 1
ATOM 1269 N N . ALA A 1 176 ? 5.572 46.745 -29.126 1.00 40.69 176 ALA A N 1
ATOM 1270 C CA . ALA A 1 176 ? 4.492 47.268 -29.955 1.00 40.69 176 ALA A CA 1
ATOM 1271 C C . ALA A 1 176 ? 5.116 47.833 -31.236 1.00 40.69 176 ALA A C 1
ATOM 1273 O O . ALA A 1 176 ? 6.285 48.284 -31.145 1.00 40.69 176 ALA A O 1
#

pLDDT: mean 73.28, std 23.14, range [24.78, 96.44]